Protein AF-A0A3Q0L436-F1 (afdb_monomer)

Organism: Vibrio vulnificus (strain CMCP6) (NCBI:txid216895)

Structure (mmCIF, N/CA/C/O backbone):
data_AF-A0A3Q0L436-F1
#
_entry.id   AF-A0A3Q0L436-F1
#
loop_
_atom_site.group_PDB
_atom_site.id
_atom_site.type_symbol
_atom_site.label_atom_id
_atom_site.label_alt_id
_atom_site.label_comp_id
_atom_site.label_asym_id
_atom_site.label_entity_id
_atom_site.label_seq_id
_atom_site.pdbx_PDB_ins_code
_atom_site.Cartn_x
_atom_site.Cartn_y
_atom_site.Cartn_z
_atom_site.occupancy
_atom_site.B_iso_or_equiv
_atom_site.auth_seq_id
_atom_site.auth_comp_id
_atom_site.auth_asym_id
_atom_site.auth_atom_id
_atom_site.pdbx_PDB_model_num
ATOM 1 N N . MET A 1 1 ? 24.123 5.855 47.256 1.00 45.69 1 MET A N 1
ATOM 2 C CA . MET A 1 1 ? 23.202 6.480 46.284 1.00 45.69 1 MET A CA 1
ATOM 3 C C . MET A 1 1 ? 23.904 6.469 44.935 1.00 45.69 1 MET A C 1
ATOM 5 O O . MET A 1 1 ? 24.818 7.254 44.736 1.00 45.69 1 MET A O 1
ATOM 9 N N . ALA A 1 2 ? 23.602 5.480 44.092 1.00 62.94 2 ALA A N 1
ATOM 10 C CA . ALA A 1 2 ? 24.299 5.258 42.826 1.00 62.94 2 ALA A CA 1
ATOM 11 C C . ALA A 1 2 ? 23.496 5.890 41.683 1.00 62.94 2 ALA A C 1
ATOM 13 O O . ALA A 1 2 ? 22.352 5.508 41.443 1.00 62.94 2 ALA A O 1
ATOM 14 N N . VAL A 1 3 ? 24.088 6.876 41.010 1.00 70.69 3 VAL A N 1
ATOM 15 C CA . VAL A 1 3 ? 23.521 7.496 39.809 1.00 70.69 3 VAL A CA 1
ATOM 16 C C . VAL A 1 3 ? 23.854 6.586 38.631 1.00 70.69 3 VAL A C 1
ATOM 18 O O . VAL A 1 3 ? 25.010 6.478 38.231 1.00 70.69 3 VAL A O 1
ATOM 21 N N . SER A 1 4 ? 22.844 5.891 38.111 1.00 70.12 4 SER A N 1
ATOM 22 C CA . SER A 1 4 ? 22.976 5.094 36.891 1.00 70.12 4 SER A CA 1
ATOM 23 C C . SER A 1 4 ? 22.800 6.022 35.693 1.00 70.12 4 SER A C 1
ATOM 25 O O . SER A 1 4 ? 21.699 6.502 35.435 1.00 70.12 4 SER A O 1
ATOM 27 N N . PHE A 1 5 ? 23.890 6.314 34.986 1.00 69.12 5 PHE A N 1
ATOM 28 C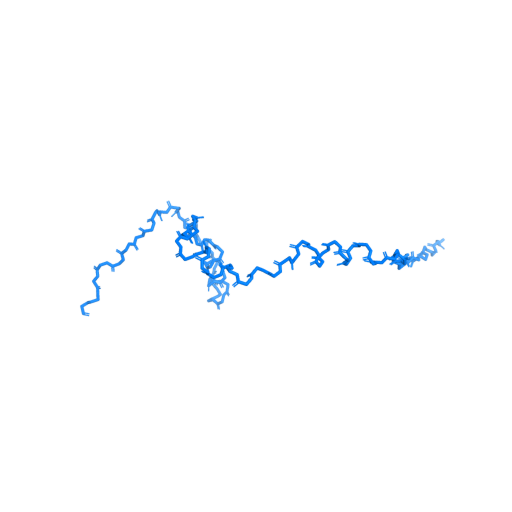 CA . PHE A 1 5 ? 23.836 7.031 33.717 1.00 69.12 5 PHE A CA 1
ATOM 29 C C . PHE A 1 5 ? 23.187 6.126 32.665 1.00 69.12 5 PHE A C 1
ATOM 31 O O . PHE A 1 5 ? 23.732 5.077 32.326 1.00 69.12 5 PHE A O 1
ATOM 38 N N . LEU A 1 6 ? 22.028 6.530 32.137 1.00 69.19 6 LEU A N 1
ATOM 39 C CA . LEU A 1 6 ? 21.480 5.931 30.923 1.00 69.19 6 LEU A CA 1
ATOM 40 C C . LEU A 1 6 ? 22.316 6.414 29.733 1.00 69.19 6 LEU A C 1
ATOM 42 O O . LEU A 1 6 ? 21.993 7.414 29.095 1.00 69.19 6 LEU A O 1
ATOM 46 N N . SER A 1 7 ? 23.407 5.714 29.431 1.00 70.62 7 SER A N 1
ATOM 47 C CA . SER A 1 7 ? 24.053 5.834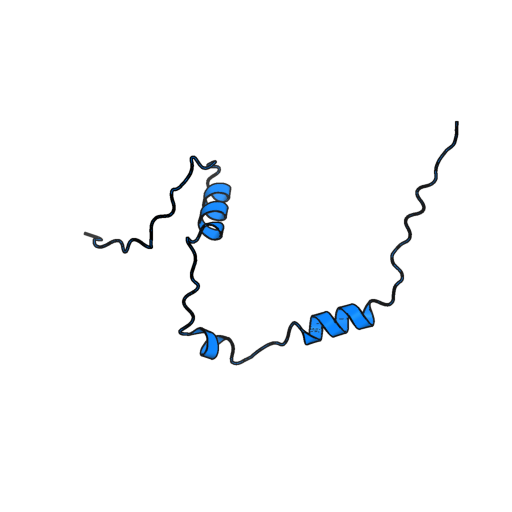 28.127 1.00 70.62 7 SER A CA 1
ATOM 48 C C . SER A 1 7 ? 23.166 5.127 27.101 1.00 70.62 7 SER A C 1
ATOM 50 O O . SER A 1 7 ? 23.204 3.903 26.972 1.00 70.62 7 SER A O 1
ATOM 52 N N . GLY A 1 8 ? 22.321 5.879 26.398 1.00 64.88 8 GLY A N 1
ATOM 53 C CA . GLY A 1 8 ? 21.638 5.357 25.221 1.00 64.88 8 GLY A CA 1
ATOM 54 C C . GLY A 1 8 ? 22.671 5.094 24.129 1.00 64.88 8 GLY A C 1
ATOM 55 O O . GLY A 1 8 ? 23.265 6.036 23.610 1.00 64.88 8 GLY A O 1
ATOM 56 N N . CYS A 1 9 ? 22.902 3.828 23.779 1.00 67.12 9 CYS A N 1
ATOM 57 C CA . CYS A 1 9 ? 23.581 3.492 22.533 1.00 67.12 9 CYS A CA 1
ATOM 58 C C . CYS A 1 9 ? 22.690 3.983 21.387 1.00 67.12 9 CYS A C 1
ATOM 60 O O . CYS A 1 9 ? 21.702 3.333 21.045 1.00 67.12 9 CYS A O 1
ATOM 62 N N . ALA A 1 10 ? 23.002 5.149 20.817 1.00 65.25 10 ALA A N 1
ATOM 63 C CA . ALA A 1 10 ? 22.474 5.503 19.511 1.00 65.25 10 ALA A CA 1
ATOM 64 C C . ALA A 1 10 ? 22.917 4.392 18.553 1.00 65.25 10 ALA A C 1
ATOM 66 O O . ALA A 1 10 ? 24.102 4.069 18.480 1.00 65.25 10 ALA A O 1
ATOM 67 N N . ASN A 1 11 ? 21.953 3.738 17.911 1.00 63.56 11 ASN A N 1
ATOM 68 C CA . ASN A 1 11 ? 22.199 2.644 16.985 1.00 63.56 11 ASN A CA 1
ATOM 69 C C . ASN A 1 11 ? 22.970 3.173 15.765 1.00 63.56 11 ASN A C 1
ATOM 71 O O . ASN A 1 11 ? 22.361 3.570 14.778 1.00 63.56 11 ASN A O 1
ATOM 75 N N . ASP A 1 12 ? 24.300 3.177 15.849 1.00 62.38 12 ASP A N 1
ATOM 76 C CA . ASP A 1 12 ? 25.229 3.574 14.782 1.00 62.38 12 ASP A CA 1
ATOM 77 C C . ASP A 1 12 ? 25.525 2.394 13.837 1.00 62.38 12 ASP A C 1
ATOM 79 O O . ASP A 1 12 ? 26.625 2.209 13.317 1.00 62.38 12 ASP A O 1
ATOM 83 N N . ALA A 1 13 ? 24.538 1.510 13.664 1.00 68.81 13 ALA A N 1
ATOM 84 C CA . ALA A 1 13 ? 24.627 0.444 12.685 1.00 68.81 13 ALA A CA 1
ATOM 85 C C . ALA A 1 13 ? 24.414 1.064 11.296 1.00 68.81 13 ALA A C 1
ATOM 87 O O . ALA A 1 13 ? 23.431 1.787 11.109 1.00 68.81 13 ALA A O 1
ATOM 88 N N . PRO A 1 14 ? 25.273 0.782 10.301 1.00 67.38 14 PRO A N 1
ATOM 89 C CA . PRO A 1 14 ? 25.092 1.295 8.952 1.00 67.38 14 PRO A C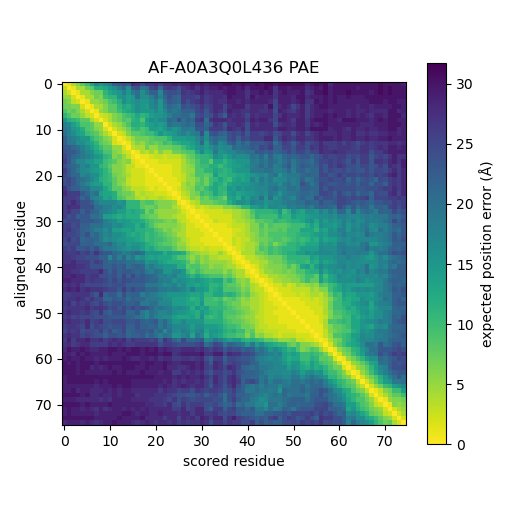A 1
ATOM 90 C C . PRO A 1 14 ? 23.743 0.824 8.394 1.00 67.38 14 PRO A C 1
ATOM 92 O O . PRO A 1 14 ? 23.569 -0.320 7.975 1.00 67.38 14 PRO A O 1
ATOM 95 N N . LEU A 1 15 ? 22.776 1.742 8.365 1.00 69.81 15 LEU A N 1
ATOM 96 C CA . LEU A 1 15 ? 21.397 1.499 7.931 1.00 69.81 15 LEU A CA 1
ATOM 97 C C . LEU A 1 15 ? 21.294 1.135 6.442 1.00 69.81 15 LEU A C 1
ATOM 99 O O . LEU A 1 15 ? 20.221 0.757 5.984 1.00 69.81 15 LEU A O 1
ATOM 103 N N . GLY A 1 16 ? 22.389 1.219 5.681 1.00 76.69 16 GLY A N 1
ATOM 104 C CA . GLY A 1 16 ? 22.416 1.014 4.234 1.00 76.69 16 GLY A CA 1
ATOM 105 C C . GLY A 1 16 ? 21.816 -0.317 3.784 1.00 76.69 16 GLY A C 1
ATOM 106 O O . GLY A 1 16 ? 21.033 -0.323 2.841 1.00 76.69 16 GLY A O 1
ATOM 107 N N . GLN A 1 17 ? 22.098 -1.428 4.475 1.00 79.25 17 GLN A N 1
ATOM 108 C CA . GLN A 1 17 ? 21.504 -2.723 4.113 1.00 79.25 17 GLN A CA 1
ATOM 109 C C . GLN A 1 17 ? 20.007 -2.787 4.418 1.00 79.25 17 GLN A C 1
ATOM 111 O O . GLN A 1 17 ? 19.232 -3.273 3.598 1.00 79.25 17 GLN A O 1
ATOM 116 N N . HIS A 1 18 ? 19.585 -2.261 5.567 1.00 77.81 18 HIS A N 1
ATOM 117 C CA . HIS A 1 18 ? 18.174 -2.225 5.943 1.00 77.81 18 HIS A CA 1
ATOM 118 C C . HIS A 1 18 ? 17.368 -1.314 5.012 1.00 77.81 18 HIS A C 1
ATOM 120 O O . HIS A 1 18 ? 16.287 -1.692 4.576 1.00 77.81 18 HIS A O 1
ATOM 126 N N . VAL A 1 19 ? 17.914 -0.152 4.650 1.00 80.44 19 VAL A N 1
ATOM 127 C CA . VAL A 1 19 ? 17.297 0.800 3.719 1.00 80.44 19 VAL A CA 1
ATOM 128 C C . VAL A 1 19 ? 17.289 0.251 2.293 1.00 80.44 19 VAL A C 1
ATOM 130 O O . VAL A 1 19 ? 16.276 0.368 1.612 1.00 80.44 19 VAL A O 1
ATOM 133 N N . ALA A 1 20 ? 18.368 -0.395 1.840 1.00 79.06 20 ALA A N 1
ATOM 134 C CA . ALA A 1 20 ? 18.410 -1.048 0.531 1.00 79.06 20 ALA A CA 1
ATOM 135 C C . ALA A 1 20 ? 17.407 -2.202 0.444 1.00 79.06 20 ALA A C 1
ATOM 137 O O . ALA A 1 20 ? 16.705 -2.317 -0.556 1.00 79.06 20 ALA A O 1
ATOM 138 N N . LYS A 1 21 ? 17.287 -3.007 1.508 1.00 78.12 21 LYS A N 1
ATOM 139 C CA . LYS A 1 21 ? 16.265 -4.049 1.608 1.00 78.12 21 LYS A CA 1
ATOM 140 C C . LYS A 1 21 ? 14.866 -3.446 1.582 1.00 78.12 21 LYS A C 1
ATOM 142 O O . LYS A 1 21 ? 14.073 -3.853 0.753 1.00 78.12 21 LYS A O 1
ATOM 147 N N . LEU A 1 22 ? 14.571 -2.446 2.414 1.00 76.62 22 LEU A N 1
ATOM 148 C CA . LEU A 1 22 ? 13.272 -1.764 2.393 1.00 76.62 22 LEU A CA 1
ATOM 149 C C . LEU A 1 22 ? 12.942 -1.221 1.003 1.00 76.62 22 LEU A C 1
ATOM 151 O O . LEU A 1 22 ? 11.832 -1.414 0.531 1.00 76.62 22 LEU A O 1
ATOM 155 N N . LYS A 1 23 ? 13.910 -0.607 0.321 1.00 74.25 23 LYS A N 1
ATOM 156 C CA . LYS A 1 23 ? 13.737 -0.087 -1.037 1.00 74.25 23 LYS A CA 1
ATOM 157 C C . LYS A 1 23 ? 13.510 -1.191 -2.076 1.00 74.25 23 LYS A C 1
ATOM 159 O O . LYS A 1 23 ? 12.755 -0.975 -3.014 1.00 74.25 23 LYS A O 1
ATOM 164 N N . ALA A 1 24 ? 14.156 -2.347 -1.922 1.00 74.75 24 ALA A N 1
ATOM 165 C CA . ALA A 1 24 ? 13.950 -3.506 -2.787 1.00 74.75 24 ALA A CA 1
ATOM 166 C C . ALA A 1 24 ? 12.581 -4.169 -2.544 1.00 74.75 24 ALA A C 1
ATOM 168 O O . ALA A 1 24 ? 11.893 -4.525 -3.492 1.00 74.75 24 ALA A O 1
ATOM 169 N N . GLU A 1 25 ? 12.160 -4.290 -1.285 1.00 72.94 25 GLU A N 1
ATOM 170 C CA . GLU A 1 25 ? 10.853 -4.847 -0.903 1.00 72.94 25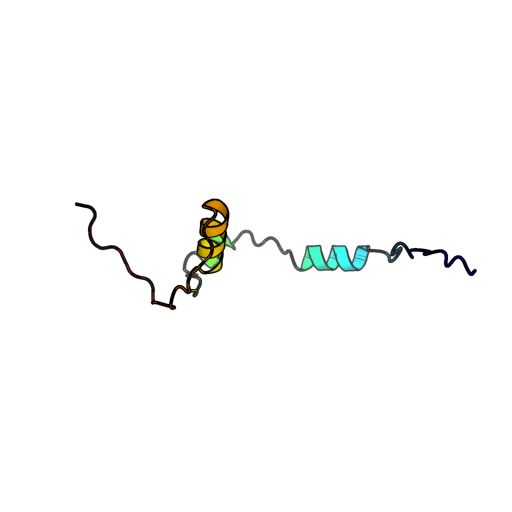 GLU A CA 1
ATOM 171 C C . GLU A 1 25 ? 9.703 -3.886 -1.263 1.00 72.94 25 GLU A C 1
ATOM 173 O O . GLU A 1 25 ? 8.617 -4.314 -1.638 1.00 72.94 25 GLU A O 1
ATOM 178 N N . GLN A 1 26 ? 9.943 -2.571 -1.223 1.00 74.31 26 GLN A N 1
ATOM 179 C CA . GLN A 1 26 ? 9.045 -1.534 -1.742 1.00 74.31 26 GLN A CA 1
ATOM 180 C C . GLN A 1 26 ? 9.194 -1.384 -3.262 1.00 74.31 26 GLN A C 1
ATOM 182 O O . GLN A 1 26 ? 9.382 -0.281 -3.781 1.00 74.31 26 GLN A O 1
ATOM 187 N N . THR A 1 27 ? 9.133 -2.499 -3.991 1.00 71.25 27 THR A N 1
ATOM 188 C CA . THR A 1 27 ? 9.121 -2.459 -5.453 1.00 71.25 27 THR A CA 1
ATOM 189 C C . THR A 1 2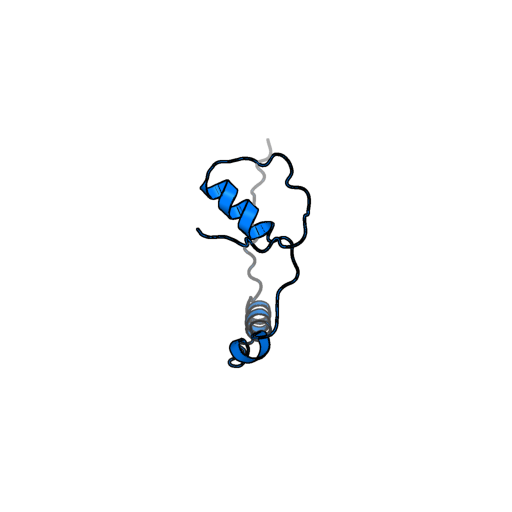7 ? 7.856 -1.735 -5.908 1.00 71.25 27 THR A C 1
ATOM 191 O O . THR A 1 27 ? 6.738 -2.214 -5.723 1.00 71.25 27 THR A O 1
ATOM 194 N N . TYR A 1 28 ? 8.037 -0.550 -6.489 1.00 72.12 28 TYR A N 1
ATOM 195 C CA . TYR A 1 28 ? 6.970 0.155 -7.181 1.00 72.12 28 TYR A CA 1
ATOM 196 C C . TYR A 1 28 ? 6.561 -0.676 -8.398 1.00 72.12 28 TYR A C 1
ATOM 198 O O . TYR A 1 28 ? 7.320 -0.770 -9.361 1.00 72.12 28 TYR A O 1
ATOM 206 N N . ASN A 1 29 ? 5.386 -1.301 -8.329 1.00 79.00 29 ASN A N 1
ATOM 207 C CA . ASN A 1 29 ? 4.799 -2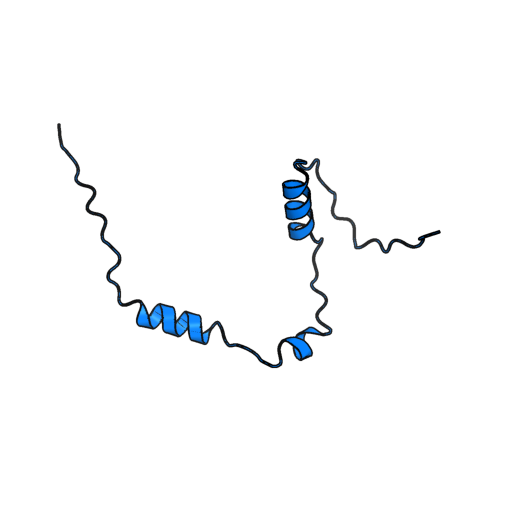.003 -9.460 1.00 79.00 29 ASN A CA 1
ATOM 208 C C . ASN A 1 29 ? 3.908 -1.018 -10.249 1.00 79.00 29 ASN A C 1
ATOM 210 O O . ASN A 1 29 ? 2.843 -0.647 -9.743 1.00 79.00 29 ASN A O 1
ATOM 214 N N . PRO A 1 30 ? 4.318 -0.572 -11.454 1.00 82.69 30 PRO A N 1
ATOM 215 C CA . PRO A 1 30 ? 3.512 0.336 -12.273 1.00 82.69 30 PRO A CA 1
ATOM 216 C C . PRO A 1 30 ? 2.192 -0.305 -12.728 1.00 82.69 30 PRO A C 1
ATOM 218 O O . PRO A 1 30 ? 1.206 0.404 -12.932 1.00 82.69 30 PRO A O 1
ATOM 221 N N . ASP A 1 31 ? 2.152 -1.634 -12.803 1.00 86.94 31 ASP A N 1
ATOM 222 C CA . ASP A 1 31 ? 1.006 -2.415 -13.258 1.00 86.94 31 ASP A CA 1
ATOM 223 C C . ASP A 1 31 ? 0.078 -2.803 -12.096 1.00 86.94 31 ASP A C 1
ATOM 225 O O . ASP A 1 31 ? -1.005 -3.342 -12.319 1.00 86.94 31 ASP A O 1
ATOM 229 N N . ALA A 1 32 ? 0.422 -2.442 -10.848 1.00 83.50 32 ALA A N 1
ATOM 230 C CA . ALA A 1 32 ? -0.377 -2.748 -9.657 1.00 83.50 32 ALA A CA 1
ATOM 231 C C . ALA A 1 32 ? -1.836 -2.291 -9.776 1.00 83.50 32 ALA A C 1
ATOM 233 O O . ALA A 1 32 ? -2.727 -2.895 -9.187 1.00 83.50 32 ALA A O 1
ATOM 234 N N . THR A 1 33 ? -2.102 -1.214 -10.521 1.00 81.38 33 THR A N 1
ATOM 235 C CA . THR A 1 33 ? -3.482 -0.763 -10.750 1.00 81.38 33 THR A CA 1
ATOM 236 C C . THR A 1 33 ? -4.245 -1.750 -11.628 1.00 81.38 33 THR A C 1
ATOM 238 O O . THR A 1 33 ? -5.384 -2.063 -11.307 1.00 81.38 33 THR A O 1
ATOM 241 N N . GLN A 1 34 ? -3.630 -2.255 -12.703 1.00 89.06 34 GLN A N 1
ATOM 242 C CA . GLN A 1 34 ? -4.252 -3.233 -13.599 1.00 89.06 34 GLN A CA 1
ATOM 243 C C . GLN A 1 34 ? -4.371 -4.610 -12.943 1.00 89.06 34 GLN A C 1
ATOM 245 O O . GLN A 1 34 ? -5.422 -5.232 -13.041 1.00 89.06 34 GLN A O 1
ATOM 250 N N . GLU A 1 35 ? -3.341 -5.052 -12.221 1.00 85.31 35 GLU A N 1
ATOM 251 C CA . GLU A 1 35 ? -3.338 -6.337 -11.509 1.00 85.31 35 GLU A CA 1
ATOM 252 C C . GLU A 1 35 ? -4.399 -6.414 -10.401 1.00 85.31 35 GLU A C 1
ATOM 254 O O . GLU A 1 35 ? -4.933 -7.488 -10.128 1.00 85.31 35 GLU A O 1
ATOM 259 N N . ASN A 1 36 ? -4.733 -5.283 -9.771 1.00 82.62 36 ASN A N 1
ATOM 260 C CA . ASN A 1 36 ? -5.688 -5.236 -8.663 1.00 82.62 36 ASN A CA 1
ATOM 261 C C . ASN A 1 36 ? -7.133 -4.924 -9.089 1.00 82.62 36 ASN A C 1
ATOM 263 O O . ASN A 1 36 ? -7.992 -4.847 -8.213 1.00 82.62 36 ASN A O 1
ATOM 267 N N . LEU A 1 37 ? -7.427 -4.745 -10.387 1.00 84.06 37 LEU A N 1
ATOM 268 C CA . LEU A 1 37 ? -8.777 -4.380 -10.858 1.00 84.06 37 LEU A CA 1
ATOM 269 C C . LEU A 1 37 ? -9.859 -5.356 -10.379 1.00 84.06 37 LEU A C 1
ATOM 271 O O . LEU A 1 37 ? -10.936 -4.926 -9.970 1.00 84.06 37 LEU A O 1
ATOM 275 N N . ASP A 1 38 ? -9.544 -6.649 -10.384 1.00 81.31 38 ASP A N 1
ATOM 276 C CA . ASP A 1 38 ? -10.468 -7.719 -9.997 1.00 81.31 38 ASP A CA 1
ATOM 277 C C . ASP A 1 38 ? -10.225 -8.224 -8.565 1.00 81.31 38 ASP A C 1
ATOM 279 O O . ASP A 1 38 ? -10.897 -9.145 -8.088 1.00 81.31 38 ASP A O 1
ATOM 283 N N . LEU A 1 39 ? -9.262 -7.632 -7.848 1.00 79.06 39 LEU A N 1
ATOM 284 C CA . LEU A 1 39 ? -8.952 -8.012 -6.477 1.00 79.06 39 LEU A CA 1
ATOM 285 C C . LEU A 1 39 ? -9.955 -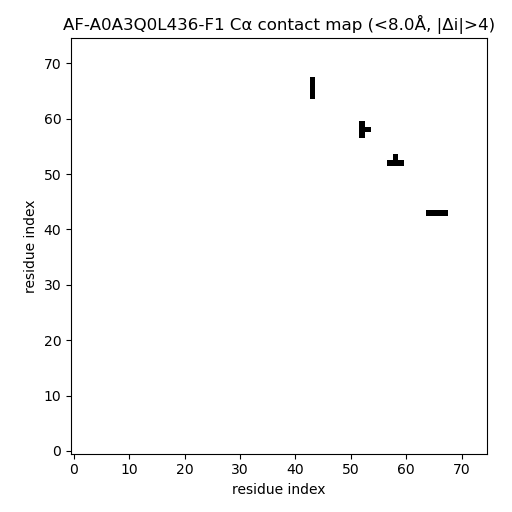7.354 -5.527 1.00 79.06 39 LEU A C 1
ATOM 287 O O . LEU A 1 39 ? -9.752 -6.244 -5.040 1.00 79.06 39 LEU A O 1
ATOM 291 N N . ILE A 1 40 ? -11.032 -8.071 -5.215 1.00 76.56 40 ILE A N 1
ATOM 292 C CA . ILE A 1 40 ? -11.947 -7.674 -4.144 1.00 76.56 40 ILE A CA 1
ATOM 293 C C . ILE A 1 40 ? -11.344 -8.133 -2.808 1.00 76.56 40 ILE A C 1
ATOM 295 O O . ILE A 1 40 ? -11.246 -9.340 -2.568 1.00 76.56 40 ILE A O 1
ATOM 299 N N . PRO A 1 41 ? -10.926 -7.211 -1.919 1.00 68.44 41 PRO A N 1
ATOM 300 C CA . PRO A 1 41 ? -10.380 -7.595 -0.629 1.00 68.44 41 PRO A CA 1
ATOM 301 C C . PRO A 1 41 ? -11.475 -8.244 0.222 1.00 68.44 41 PRO A C 1
ATOM 303 O O . PRO A 1 41 ? -12.508 -7.638 0.508 1.00 68.44 41 PRO A O 1
ATOM 306 N N . TYR A 1 42 ? -11.238 -9.479 0.657 1.00 71.44 42 TYR A N 1
ATOM 307 C CA . TYR A 1 42 ? -12.105 -10.147 1.620 1.00 71.44 42 TYR A CA 1
ATOM 308 C C . TYR A 1 42 ? -11.890 -9.544 3.010 1.00 71.44 42 TYR A C 1
ATOM 310 O O . TYR A 1 42 ? -10.770 -9.504 3.520 1.00 71.44 42 TYR A O 1
ATOM 318 N N . GLY A 1 43 ? -12.968 -9.085 3.639 1.00 69.00 43 GLY A N 1
ATOM 319 C CA . GLY A 1 43 ? -12.937 -8.553 4.996 1.00 69.00 43 GLY A CA 1
ATOM 320 C C . GLY A 1 43 ? -14.262 -7.907 5.382 1.00 69.00 43 GLY A C 1
ATOM 321 O O . GLY A 1 43 ? -15.021 -7.466 4.527 1.00 69.00 43 GLY A O 1
ATOM 322 N N . SER A 1 44 ? -14.534 -7.834 6.681 1.00 73.69 44 SER A N 1
ATOM 323 C CA . SER A 1 44 ? -15.730 -7.199 7.258 1.00 73.69 44 SER A CA 1
ATOM 324 C C . SER A 1 44 ? -15.685 -5.667 7.241 1.00 73.69 44 SER A C 1
ATOM 326 O O . SER A 1 44 ? -16.646 -5.017 7.636 1.00 73.69 44 SER A O 1
ATOM 328 N N . GLY A 1 45 ? -14.578 -5.067 6.787 1.00 75.94 45 GLY A N 1
ATOM 329 C CA . GLY A 1 45 ? -14.395 -3.616 6.822 1.00 75.94 45 GLY A CA 1
ATOM 330 C C . GLY A 1 45 ? -14.090 -3.063 8.219 1.00 75.94 45 GLY A C 1
ATOM 331 O O . GLY A 1 45 ? -14.071 -1.846 8.379 1.00 75.94 45 GLY A O 1
ATOM 332 N N . ASP A 1 46 ? -13.778 -3.919 9.202 1.00 77.00 46 ASP A N 1
ATOM 333 C CA . ASP A 1 46 ? -13.595 -3.547 10.617 1.00 77.00 46 ASP A CA 1
ATOM 334 C C . ASP A 1 46 ? -12.651 -2.363 10.833 1.00 77.00 46 ASP A C 1
ATOM 336 O O . ASP A 1 46 ? -12.869 -1.545 11.723 1.00 77.00 46 ASP A O 1
ATOM 340 N N . LYS A 1 47 ? -11.589 -2.243 10.025 1.00 78.75 47 LYS A N 1
ATOM 341 C CA . LYS A 1 47 ? -10.640 -1.126 10.147 1.00 78.75 47 LYS A CA 1
ATOM 342 C C . LYS A 1 47 ? -11.253 0.211 9.728 1.00 78.75 47 LYS A C 1
ATOM 344 O O . LYS A 1 47 ? -10.997 1.217 10.383 1.00 78.75 47 LYS A O 1
ATOM 349 N N . MET A 1 48 ? -12.043 0.217 8.654 1.00 81.19 48 MET A N 1
ATOM 350 C CA . MET A 1 48 ? -12.773 1.403 8.192 1.00 81.19 48 MET A CA 1
ATOM 351 C C . MET A 1 48 ? -13.870 1.771 9.186 1.00 81.19 48 MET A C 1
ATOM 353 O O . MET A 1 48 ? -13.990 2.937 9.551 1.00 81.19 48 MET A O 1
ATOM 357 N N . ASP A 1 49 ? -14.602 0.776 9.682 1.00 79.38 49 ASP A N 1
ATOM 358 C CA . ASP A 1 49 ? -15.620 0.970 10.710 1.00 79.38 49 ASP A CA 1
ATOM 359 C C . ASP A 1 49 ? -15.017 1.532 12.012 1.00 79.38 49 ASP A C 1
ATOM 361 O O . ASP A 1 49 ? -15.448 2.567 12.513 1.00 79.38 49 ASP A O 1
ATOM 365 N N . SER A 1 50 ? -13.918 0.950 12.496 1.00 78.81 50 SER A N 1
ATOM 366 C CA . SER A 1 50 ? -13.209 1.435 13.689 1.00 78.81 50 SER A CA 1
ATOM 367 C C . SER A 1 50 ? -12.702 2.872 13.525 1.00 78.81 50 SER A C 1
ATOM 369 O O . SER A 1 50 ? -12.823 3.685 14.442 1.00 78.81 50 SER A O 1
ATOM 371 N N . ALA A 1 51 ? -12.142 3.210 12.358 1.00 81.31 51 ALA A N 1
ATOM 372 C CA . ALA A 1 51 ? -11.675 4.565 12.069 1.00 81.31 51 ALA A CA 1
ATOM 373 C C . ALA A 1 51 ? -12.836 5.570 12.018 1.00 81.31 51 ALA A C 1
ATOM 375 O O . ALA A 1 51 ? -12.734 6.672 12.560 1.00 81.31 51 ALA A O 1
ATOM 376 N N . TYR A 1 52 ? -13.955 5.177 11.409 1.00 79.50 52 TYR A N 1
ATOM 377 C CA . TYR A 1 52 ? -15.167 5.984 11.338 1.00 79.50 52 TYR A CA 1
ATOM 378 C C . TYR A 1 52 ? -15.761 6.242 12.727 1.00 79.50 52 TYR A C 1
ATOM 380 O O . TYR A 1 52 ? -16.116 7.372 13.062 1.00 79.50 52 TYR A O 1
ATOM 388 N N . GLN A 1 53 ? -15.803 5.223 13.580 1.00 79.44 53 GLN A N 1
ATOM 389 C CA . GLN A 1 53 ? -16.294 5.352 14.948 1.00 79.44 53 GLN A CA 1
ATOM 390 C C . GLN A 1 53 ? -15.400 6.229 15.824 1.00 79.44 53 GLN A C 1
ATOM 392 O O . GLN A 1 53 ? -15.918 7.053 16.580 1.00 79.44 53 GLN A O 1
ATOM 397 N N . LEU A 1 54 ? -14.075 6.125 15.666 1.00 81.44 54 LEU A N 1
ATOM 398 C CA . LEU A 1 54 ? -13.122 7.027 16.313 1.00 81.44 54 LEU A CA 1
ATOM 399 C C . LEU A 1 54 ? -13.384 8.484 15.907 1.00 81.44 54 LEU A C 1
ATOM 401 O O . LEU A 1 54 ? -13.460 9.356 16.770 1.00 81.44 54 LEU A O 1
ATOM 405 N N . TYR A 1 55 ? -13.565 8.738 14.607 1.00 76.81 55 TYR A N 1
ATOM 406 C CA . TYR A 1 55 ? -13.883 10.070 14.090 1.00 76.81 55 TYR A CA 1
ATOM 407 C C . TYR A 1 55 ? -15.200 10.617 14.662 1.00 76.81 55 TYR A C 1
ATOM 409 O O . TYR A 1 55 ? -15.284 11.790 15.018 1.00 76.81 55 TYR A O 1
ATOM 417 N N . LEU A 1 56 ? -16.215 9.762 14.804 1.00 85.88 56 LEU A N 1
ATOM 418 C CA . LEU A 1 56 ? -17.508 10.126 15.386 1.00 85.88 56 LEU A CA 1
ATOM 419 C C . LEU A 1 56 ? -17.527 10.162 16.925 1.00 85.88 56 LEU A C 1
ATOM 421 O O . LEU A 1 56 ? -18.563 10.491 17.504 1.00 85.88 56 LEU A O 1
ATOM 425 N N . GLY A 1 57 ? -16.431 9.799 17.598 1.00 74.56 57 GLY A N 1
ATOM 426 C CA . GLY A 1 57 ? -16.359 9.735 19.060 1.00 74.56 57 GLY A CA 1
ATOM 427 C C . GLY A 1 57 ? -17.257 8.661 19.689 1.00 74.56 57 GLY A C 1
ATOM 428 O O . GLY A 1 57 ? -17.636 8.788 20.853 1.00 74.56 57 GLY A O 1
ATOM 429 N N . LYS A 1 58 ? -17.624 7.613 18.940 1.00 65.44 58 LYS A N 1
ATOM 430 C CA . LYS A 1 58 ? -18.472 6.508 19.416 1.00 65.44 58 LYS A CA 1
ATOM 431 C C . LYS A 1 58 ? -17.607 5.285 19.745 1.00 65.44 58 LYS A C 1
ATOM 433 O O . LYS A 1 58 ? -16.692 4.953 19.002 1.00 65.44 58 LYS A O 1
ATOM 438 N N . LYS A 1 59 ? -17.873 4.625 20.877 1.00 58.56 59 LYS A N 1
ATOM 439 C CA . LYS A 1 59 ? -17.171 3.413 21.342 1.00 58.56 59 LYS A CA 1
ATOM 440 C C . LYS A 1 59 ? -18.092 2.206 21.096 1.00 58.56 59 LYS A C 1
ATOM 442 O O . LYS A 1 59 ? -19.234 2.247 21.544 1.00 58.56 59 LYS A O 1
ATOM 447 N N . THR A 1 60 ? -17.630 1.182 20.376 1.00 56.78 60 THR A N 1
ATOM 448 C CA . THR A 1 60 ? -18.442 0.023 19.949 1.00 56.78 60 THR A CA 1
ATOM 449 C C . THR A 1 60 ? -19.010 -0.790 21.116 1.00 56.78 60 THR A C 1
ATOM 451 O O . THR A 1 60 ? -18.248 -1.402 21.867 1.00 56.78 60 THR A O 1
ATOM 454 N N . GLU A 1 61 ? -20.335 -0.905 21.173 1.00 57.50 61 GLU A N 1
ATOM 455 C CA . GLU A 1 61 ? -21.011 -2.174 21.481 1.00 57.50 61 GLU A CA 1
ATOM 456 C C . GLU A 1 61 ? -20.810 -3.105 20.265 1.00 57.50 61 GLU A C 1
ATOM 458 O O . GLU A 1 61 ? -20.807 -2.636 19.126 1.00 57.50 61 GLU A O 1
ATOM 463 N N . SER A 1 62 ? -20.554 -4.398 20.483 1.00 49.88 62 SER A N 1
ATOM 464 C CA . SER A 1 62 ? -20.018 -5.312 19.460 1.00 49.88 62 SER A CA 1
ATOM 465 C C . SER A 1 62 ? -20.875 -5.386 18.187 1.00 49.88 62 SER A C 1
ATOM 467 O O . SER A 1 62 ? -22.014 -5.859 18.233 1.00 49.88 62 SER A O 1
ATOM 469 N N . MET A 1 63 ? -20.315 -5.011 17.034 1.00 52.34 63 MET A N 1
ATOM 470 C CA . MET A 1 63 ? -20.927 -5.312 15.739 1.00 52.34 63 MET A CA 1
ATOM 471 C C . MET A 1 63 ? -20.627 -6.765 15.363 1.00 52.34 63 MET A C 1
ATOM 473 O O . MET A 1 63 ? -19.488 -7.152 15.113 1.00 52.34 63 MET A O 1
ATOM 477 N N . SER A 1 64 ? -21.675 -7.589 15.382 1.00 50.78 64 SER A N 1
ATOM 478 C CA . SER A 1 64 ? -21.644 -8.979 14.932 1.00 50.78 64 SER A CA 1
ATOM 479 C C . SER A 1 64 ? -21.321 -9.029 13.437 1.00 50.78 64 SER A C 1
ATOM 481 O O . SER A 1 64 ? -21.976 -8.355 12.642 1.00 50.78 64 SER A O 1
ATOM 483 N N . SER A 1 65 ? -20.306 -9.818 13.066 1.00 52.03 65 SER A N 1
ATOM 484 C CA . SER A 1 65 ? -19.935 -10.110 11.678 1.00 52.03 65 SER A CA 1
ATOM 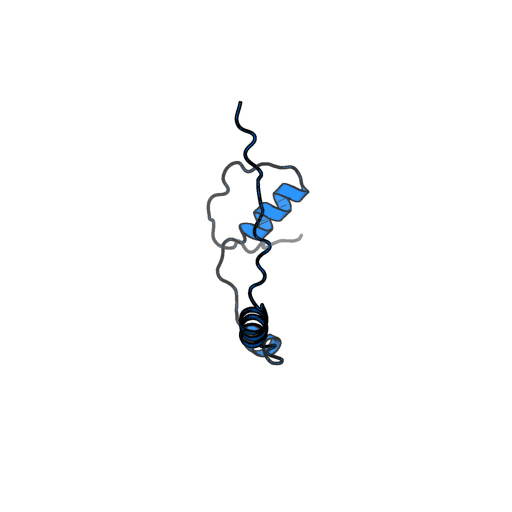485 C C . SER A 1 65 ? -21.155 -10.557 10.870 1.00 52.03 65 SER A C 1
ATOM 487 O O . SER A 1 65 ? -21.591 -11.701 10.979 1.00 52.03 65 SER A O 1
ATOM 489 N N . SER A 1 66 ? -21.687 -9.671 10.031 1.00 56.41 66 SER A N 1
ATOM 490 C CA . SER A 1 66 ? -22.698 -10.013 9.034 1.00 56.41 66 SER A CA 1
ATOM 491 C C . SER A 1 66 ? -22.150 -9.678 7.656 1.00 56.41 66 SER A C 1
ATOM 493 O O . SER A 1 66 ? -21.723 -8.555 7.401 1.00 56.41 66 SER A O 1
ATOM 495 N N . SER A 1 67 ? -22.178 -10.678 6.775 1.00 54.56 67 SER A N 1
ATOM 496 C CA . SER A 1 67 ? -21.818 -10.588 5.361 1.00 54.56 67 SER A CA 1
ATOM 497 C C . SER A 1 67 ? -22.443 -9.370 4.683 1.00 54.56 67 SER A C 1
ATOM 499 O O . SER A 1 67 ? -23.602 -9.044 4.952 1.00 54.56 67 SER A O 1
ATOM 501 N N . SER A 1 68 ? -21.663 -8.752 3.792 1.00 54.22 68 SER A N 1
ATOM 502 C CA . SER A 1 68 ? -21.957 -7.549 3.011 1.00 54.22 68 SER A CA 1
ATOM 503 C C . SER A 1 68 ? -23.433 -7.436 2.621 1.00 54.22 68 SER A C 1
ATOM 505 O O . SER A 1 68 ? -23.931 -8.213 1.807 1.00 54.22 68 SER A O 1
ATOM 507 N N . GLN A 1 69 ? -24.139 -6.464 3.197 1.00 60.44 69 GLN A N 1
ATOM 508 C CA . GLN A 1 69 ? -25.527 -6.175 2.842 1.00 60.44 69 GLN A CA 1
ATOM 509 C C . GLN A 1 69 ? -25.555 -5.086 1.767 1.00 60.44 69 GLN A C 1
ATOM 511 O O . GLN A 1 69 ? -25.145 -3.951 2.004 1.00 60.44 69 GLN A O 1
ATOM 516 N N . VAL A 1 70 ? -26.036 -5.434 0.573 1.00 62.09 70 VAL A N 1
ATOM 517 C CA . VAL A 1 70 ? -26.327 -4.456 -0.483 1.00 62.09 70 VAL A CA 1
ATOM 518 C C . VAL A 1 70 ? -27.617 -3.728 -0.108 1.00 62.09 70 VAL A C 1
ATOM 520 O O . VAL A 1 70 ? -28.674 -4.352 0.005 1.00 62.09 70 VAL A O 1
ATOM 523 N N . ILE A 1 71 ? -27.543 -2.411 0.094 1.00 60.19 71 ILE A N 1
ATOM 524 C CA . ILE A 1 71 ? -28.721 -1.577 0.357 1.00 60.19 71 ILE A CA 1
ATOM 525 C C . ILE A 1 71 ? -29.493 -1.408 -0.957 1.00 60.19 71 ILE A C 1
ATOM 527 O O . ILE A 1 71 ? -29.133 -0.598 -1.808 1.00 60.19 71 ILE A O 1
ATOM 531 N N . ASN A 1 72 ? -30.571 -2.175 -1.120 1.00 52.69 72 ASN A N 1
ATOM 532 C CA . ASN A 1 72 ? -31.529 -1.991 -2.206 1.00 52.69 72 ASN A CA 1
ATOM 533 C C . ASN A 1 72 ? -32.613 -1.000 -1.773 1.00 52.69 72 ASN A C 1
ATOM 535 O O . ASN A 1 72 ? -33.567 -1.379 -1.095 1.00 52.69 72 ASN A O 1
ATOM 539 N N . GLY A 1 73 ? -32.481 0.257 -2.195 1.00 52.41 73 GLY A N 1
ATOM 540 C CA . GLY A 1 73 ? -33.578 1.223 -2.141 1.00 52.41 73 GLY A CA 1
ATOM 541 C C . GLY A 1 73 ? -33.163 2.606 -1.666 1.00 52.41 73 GLY A C 1
ATOM 542 O O . GLY A 1 73 ? -33.317 2.931 -0.494 1.00 52.41 73 GLY A O 1
ATOM 543 N N . PHE A 1 74 ? -32.738 3.449 -2.602 1.00 54.75 74 PHE A N 1
ATOM 544 C CA . PHE A 1 74 ? -32.965 4.885 -2.477 1.00 54.75 74 PHE A CA 1
ATOM 545 C C . PHE A 1 74 ? -34.288 5.171 -3.194 1.00 54.75 74 PHE A C 1
ATOM 547 O O . PHE A 1 74 ? -34.370 5.014 -4.412 1.00 54.75 74 PHE A O 1
ATOM 554 N N . LYS A 1 75 ? -35.338 5.466 -2.423 1.00 46.53 75 LYS A N 1
ATOM 555 C CA . LYS A 1 75 ? -36.571 6.065 -2.946 1.00 46.53 75 LYS A CA 1
ATOM 556 C C . LYS A 1 75 ? -36.456 7.578 -2.903 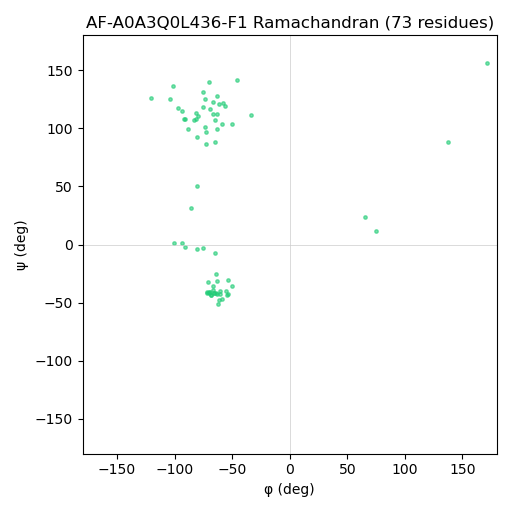1.00 46.53 75 LYS A C 1
ATOM 558 O O . LYS A 1 75 ? -35.860 8.071 -1.920 1.00 46.53 75 LYS A O 1
#

Solvent-accessible surface area (backbone atoms only — not comparable to full-atom values): 5355 Å² total; per-residue (Å²): 138,83,86,80,79,84,78,74,78,73,83,82,63,81,54,62,62,59,52,50,47,49,54,61,74,58,61,83,59,89,57,52,68,71,74,42,70,83,62,75,82,87,73,91,48,60,69,60,52,50,52,52,29,58,75,70,72,52,79,84,75,86,81,75,94,68,80,88,78,81,86,86,75,89,129

Radius of gyration: 23.68 Å; Cα contacts (8 Å, |Δi|>4): 8; chains: 1; bounding box: 62×21×60 Å

Mean predicted aligned error: 17.67 Å

Sequence (75 aa):
MAVSFLSGCANDAPLGQHVAKLKAEQTYNPDATQENLDLIPYGSGDKMDSAYQLYLGKKTESMSSSSSQVINGFK

Foldseek 3Di:
DDDDDPPPPPPPDPCVVVVVVVVVVPPPDPCVVVVCPPPDDDDQCVVVVVVVCVVVVHDDPDDDRDPDDDDPDDD

pLDDT: mean 70.36, std 10.86, range [45.69, 89.06]

Secondary structure (DSSP, 8-state):
------------S-THHHHHHHHHHS---TTHHHHTTT----S--HHHHHHHHHHTT--PPP-------------